Protein AF-F6GXN5-F1 (afdb_monomer_lite)

Secondary structure (DSSP, 8-state):
----EEEES-GGGHHHHTSTTEEEESSHHHHHHHHHHHHHSPPPPPPHHHHHHTSHHHHHHHHHHHTT-GGGGG---------------SSSSHHHHHHHHHHHHHHHT---

InterPro domains:
  IPR044525 Digalactosyldiacylglycerol synthase 1/2 [PTHR46132] (1-111)

Organism: Vitis vinifera (NCBI:txid29760)

Foldseek 3Di:
DWAAAEEEPDPVCPLVVPDPSYHYDHDPVRSVVVVVVRVVDTGDDDDPVRVVCVDPVVVVVVVCVVVVNNPVVPPDPDPDPDDDDDPDDDDPPVVPVVVVVVVCVVVVPDDD

Radius of gyration: 25.54 Å; chains: 1; bounding box: 56×39×61 Å

Sequence (112 aa):
MGKIVVCANHPSNDFFKQFTNCRTYQDNNGFVKETLKTLSEEPAQLTYAQMHELSWDAATERFLQAAGLDQAVESKPTKTPLKKFMSMRMNLRKNMDDASAYVHYVASGIEA

pLDDT: mean 80.6, std 17.94, range [44.09, 98.12]

Structure (mmCIF, N/CA/C/O backbone):
data_AF-F6GXN5-F1
#
_entry.id   AF-F6GXN5-F1
#
loop_
_atom_site.group_PDB
_atom_site.id
_atom_site.type_symbol
_atom_site.label_atom_id
_atom_site.label_alt_id
_atom_site.label_comp_id
_atom_site.label_asym_id
_atom_site.label_entity_id
_atom_site.label_seq_id
_atom_site.pdbx_PDB_ins_code
_atom_site.Cartn_x
_atom_site.Cartn_y
_atom_site.Cartn_z
_atom_site.occupancy
_atom_site.B_iso_or_equiv
_atom_site.auth_seq_id
_atom_site.auth_comp_id
_atom_site.auth_asym_id
_atom_site.auth_atom_id
_atom_site.pdbx_PDB_model_num
ATOM 1 N N . MET A 1 1 ? 8.337 4.947 5.165 1.00 63.44 1 MET A N 1
ATOM 2 C CA . MET A 1 1 ? 7.572 4.632 3.941 1.00 63.44 1 MET A CA 1
ATOM 3 C C . MET A 1 1 ? 8.153 5.426 2.782 1.00 63.44 1 MET A C 1
ATOM 5 O O . MET A 1 1 ? 7.981 6.629 2.756 1.00 63.44 1 MET A O 1
ATOM 9 N N . GLY A 1 2 ? 8.899 4.774 1.892 1.00 82.62 2 GLY A N 1
ATOM 10 C CA . GLY A 1 2 ? 9.652 5.419 0.805 1.00 82.62 2 GLY A CA 1
ATOM 11 C C . GLY A 1 2 ? 9.956 4.400 -0.285 1.00 82.62 2 GLY A C 1
ATOM 12 O O . GLY A 1 2 ? 11.098 4.199 -0.669 1.00 82.62 2 GLY A O 1
ATOM 13 N N . LYS A 1 3 ? 8.927 3.641 -0.660 1.00 89.62 3 LYS A N 1
ATOM 14 C CA . LYS A 1 3 ? 8.966 2.617 -1.700 1.00 89.62 3 LYS A CA 1
ATOM 15 C C . LYS A 1 3 ? 7.713 2.780 -2.544 1.00 89.62 3 LYS A C 1
ATOM 17 O O . LYS A 1 3 ? 6.663 3.167 -2.020 1.00 89.62 3 LYS A O 1
ATOM 22 N N . ILE A 1 4 ? 7.841 2.459 -3.820 1.00 94.88 4 ILE A N 1
ATOM 23 C CA . ILE A 1 4 ? 6.716 2.348 -4.737 1.00 94.88 4 ILE A CA 1
ATOM 24 C C . ILE A 1 4 ? 6.236 0.894 -4.698 1.00 94.88 4 ILE A C 1
ATOM 26 O O . ILE A 1 4 ? 7.042 -0.039 -4.723 1.00 94.88 4 ILE A O 1
ATOM 30 N N . VAL A 1 5 ? 4.927 0.703 -4.591 1.00 94.69 5 VAL A N 1
ATOM 31 C CA . VAL A 1 5 ? 4.284 -0.613 -4.598 1.00 94.69 5 VAL A CA 1
ATOM 32 C C . VAL A 1 5 ? 3.721 -0.861 -5.987 1.00 94.69 5 VAL A C 1
ATOM 34 O O . VAL A 1 5 ? 2.978 -0.030 -6.494 1.00 94.69 5 VAL A O 1
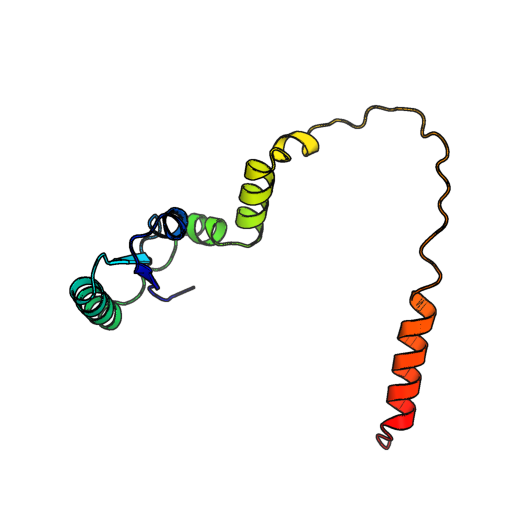ATOM 37 N N . VAL A 1 6 ? 4.030 -2.013 -6.577 1.00 96.75 6 VAL A N 1
ATOM 38 C CA . VAL A 1 6 ? 3.436 -2.466 -7.840 1.00 96.75 6 VAL A CA 1
ATOM 39 C C . VAL A 1 6 ? 2.517 -3.644 -7.531 1.00 96.75 6 VAL A C 1
ATOM 41 O O . VAL A 1 6 ? 2.990 -4.687 -7.082 1.00 96.75 6 VAL A O 1
ATOM 44 N N . CYS A 1 7 ? 1.208 -3.491 -7.732 1.00 96.88 7 CYS A N 1
ATOM 45 C CA . CYS A 1 7 ? 0.220 -4.530 -7.422 1.00 96.88 7 CYS A CA 1
ATOM 46 C C . CYS A 1 7 ? -0.804 -4.729 -8.549 1.00 96.88 7 CYS A C 1
ATOM 48 O O . CYS A 1 7 ? -0.975 -3.887 -9.424 1.00 96.88 7 CYS A O 1
ATOM 50 N N . ALA A 1 8 ? -1.485 -5.873 -8.561 1.00 97.25 8 ALA A N 1
ATOM 51 C CA . ALA A 1 8 ? -2.508 -6.137 -9.568 1.00 97.25 8 ALA A CA 1
ATOM 52 C C . ALA A 1 8 ? -3.715 -5.197 -9.393 1.00 97.25 8 ALA A C 1
ATOM 54 O O . ALA A 1 8 ? -4.095 -4.847 -8.269 1.00 97.25 8 ALA A O 1
ATOM 55 N N . ASN A 1 9 ? -4.362 -4.831 -10.498 1.00 96.62 9 ASN A N 1
ATOM 56 C CA . ASN A 1 9 ? -5.621 -4.097 -10.501 1.00 96.62 9 ASN A CA 1
ATOM 57 C C . ASN A 1 9 ? -6.769 -5.019 -10.047 1.00 96.62 9 ASN A C 1
ATOM 59 O O . ASN A 1 9 ? -7.513 -5.558 -10.858 1.00 96.62 9 ASN A O 1
ATOM 63 N N . HIS A 1 10 ? -6.883 -5.213 -8.734 1.00 96.69 10 HIS A N 1
ATOM 64 C CA . HIS A 1 10 ? -7.853 -6.098 -8.087 1.00 96.69 10 HIS A CA 1
ATOM 65 C C . HIS A 1 10 ? -8.622 -5.336 -6.988 1.00 96.69 10 HIS A C 1
ATOM 67 O O . HIS A 1 10 ? -8.031 -4.422 -6.403 1.00 96.69 10 HIS A O 1
ATOM 73 N N . PRO A 1 11 ? -9.890 -5.679 -6.675 1.00 96.38 11 PRO A N 1
ATOM 74 C CA . PRO A 1 11 ? -10.678 -4.979 -5.652 1.00 96.38 11 PRO A CA 1
ATOM 75 C C . PRO A 1 11 ? -10.038 -4.956 -4.258 1.00 96.38 11 PRO A C 1
ATOM 77 O O . PRO A 1 11 ? -10.112 -3.963 -3.544 1.00 96.38 11 PRO A O 1
ATOM 80 N N . SER A 1 12 ? -9.302 -6.009 -3.882 1.00 93.75 12 SER A N 1
ATOM 81 C CA . SER A 1 12 ? -8.556 -6.037 -2.609 1.00 93.75 12 SER A CA 1
ATOM 82 C C . SER A 1 12 ? -7.493 -4.938 -2.494 1.00 93.75 12 SER A C 1
ATOM 84 O O . SER A 1 12 ? -7.023 -4.654 -1.397 1.00 93.75 12 SER A O 1
ATOM 86 N N . ASN A 1 13 ? -7.093 -4.345 -3.623 1.00 95.56 13 ASN A N 1
ATOM 87 C CA . ASN A 1 13 ? -6.096 -3.286 -3.687 1.00 95.56 13 ASN A CA 1
ATOM 88 C C . ASN A 1 13 ? -6.722 -1.896 -3.861 1.00 95.56 13 ASN A C 1
ATOM 90 O O . ASN A 1 13 ? -5.969 -0.932 -3.961 1.00 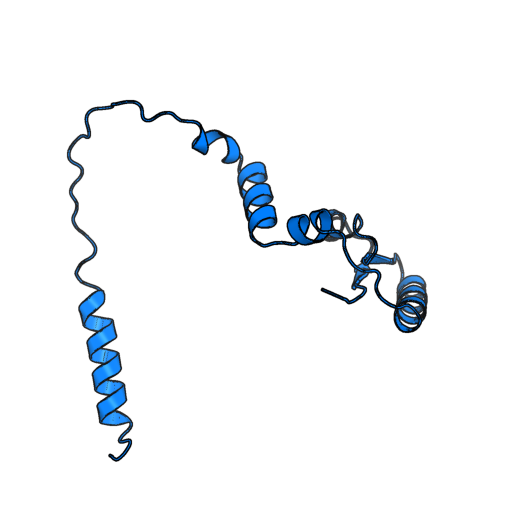95.56 13 ASN A O 1
ATOM 94 N N . ASP A 1 14 ? -8.054 -1.759 -3.887 1.00 94.56 14 ASP A N 1
ATOM 95 C CA . ASP A 1 14 ? -8.727 -0.467 -4.105 1.00 94.56 14 ASP A CA 1
ATOM 96 C C . ASP A 1 14 ? -8.316 0.582 -3.071 1.00 94.56 14 ASP A C 1
ATOM 98 O O . ASP A 1 14 ? -8.052 1.729 -3.426 1.00 94.56 14 ASP A O 1
ATOM 102 N N . PHE A 1 15 ? -8.131 0.161 -1.816 1.00 94.12 15 PHE A N 1
ATOM 103 C CA . PHE A 1 15 ? -7.587 1.027 -0.776 1.00 94.12 15 PHE A CA 1
ATOM 104 C C . PHE A 1 15 ? -6.199 1.574 -1.137 1.00 94.12 15 PHE A C 1
ATOM 106 O O . PHE A 1 15 ? -5.918 2.732 -0.864 1.00 94.12 15 PHE A O 1
ATOM 113 N N . PHE A 1 16 ? -5.324 0.791 -1.769 1.00 93.00 16 PHE A N 1
ATOM 114 C CA . PHE A 1 16 ? -3.967 1.239 -2.087 1.00 93.00 16 PHE A CA 1
ATOM 115 C C . PHE A 1 16 ? -3.895 2.092 -3.362 1.00 93.00 16 PHE A C 1
ATOM 117 O O . PHE A 1 16 ? -3.013 2.941 -3.473 1.00 93.00 16 PHE A O 1
ATOM 124 N N . LYS A 1 17 ? -4.840 1.928 -4.300 1.00 92.94 17 LYS A N 1
ATOM 125 C CA . LYS A 1 17 ? -4.857 2.640 -5.596 1.00 92.94 17 LYS A CA 1
ATOM 126 C C . LYS A 1 17 ? -4.907 4.163 -5.474 1.00 92.94 17 LYS A C 1
ATOM 128 O O . LYS A 1 17 ? -4.503 4.855 -6.402 1.00 92.94 17 LYS A O 1
ATOM 133 N N . GLN A 1 18 ? -5.401 4.681 -4.352 1.00 91.00 18 GLN A N 1
ATOM 134 C CA . GLN A 1 18 ? -5.509 6.120 -4.102 1.00 91.00 18 GLN A CA 1
ATOM 135 C C . GLN A 1 18 ? -4.165 6.797 -3.776 1.00 91.00 18 GLN A C 1
ATOM 137 O O . GLN A 1 18 ? -4.065 8.022 -3.845 1.00 91.00 18 GLN A O 1
ATOM 142 N N . PHE A 1 19 ? -3.130 6.033 -3.409 1.00 92.56 19 PHE A N 1
ATOM 143 C CA . PHE A 1 19 ? -1.838 6.598 -3.024 1.00 92.56 19 PHE A CA 1
ATOM 144 C C . PHE A 1 19 ? -0.916 6.765 -4.234 1.00 92.56 19 PHE A C 1
ATOM 146 O O . PHE A 1 19 ? -0.803 5.888 -5.087 1.00 92.56 19 PHE A O 1
ATOM 153 N N . THR A 1 20 ? -0.190 7.883 -4.281 1.00 90.19 20 THR A N 1
ATOM 154 C CA . THR A 1 20 ? 0.701 8.241 -5.401 1.00 90.19 20 THR A CA 1
ATOM 155 C C . THR A 1 20 ? 1.868 7.272 -5.584 1.00 90.19 20 THR A C 1
ATOM 157 O O . THR A 1 20 ? 2.396 7.139 -6.686 1.00 90.19 20 THR A O 1
ATOM 160 N N . ASN A 1 21 ? 2.259 6.575 -4.517 1.00 92.06 21 ASN A N 1
ATOM 161 C CA . ASN A 1 21 ? 3.300 5.553 -4.518 1.00 92.06 21 ASN A CA 1
ATOM 162 C C . ASN A 1 21 ? 2.763 4.140 -4.815 1.00 92.06 21 ASN A C 1
ATOM 164 O O . ASN A 1 21 ? 3.514 3.174 -4.686 1.00 92.06 21 ASN A O 1
ATOM 168 N N . CYS A 1 22 ? 1.491 3.995 -5.192 1.00 94.75 22 CYS A N 1
ATOM 169 C CA . CYS A 1 22 ? 0.923 2.734 -5.648 1.00 94.75 22 CYS A CA 1
ATOM 170 C C . CYS A 1 22 ? 0.761 2.746 -7.169 1.00 94.75 22 CYS A C 1
ATOM 172 O O . CYS A 1 22 ? 0.175 3.656 -7.757 1.00 94.75 22 CYS A O 1
ATOM 174 N N . ARG A 1 23 ? 1.282 1.710 -7.817 1.00 95.69 23 ARG A N 1
ATOM 175 C CA . ARG A 1 23 ? 1.125 1.462 -9.240 1.00 95.69 23 ARG A CA 1
ATOM 176 C C . ARG A 1 23 ? 0.355 0.172 -9.447 1.00 95.69 23 ARG A C 1
ATOM 178 O O . ARG A 1 23 ? 0.605 -0.818 -8.757 1.00 95.69 23 ARG A O 1
ATOM 185 N N . THR A 1 24 ? -0.558 0.176 -10.414 1.00 97.12 24 THR A N 1
ATOM 186 C CA . THR A 1 24 ? -1.356 -1.008 -10.735 1.00 97.12 24 THR A CA 1
ATOM 187 C C . THR A 1 24 ? -1.171 -1.488 -12.161 1.00 97.12 24 THR A C 1
ATOM 189 O O . THR A 1 24 ? -0.957 -0.695 -13.073 1.00 97.12 24 THR A O 1
ATOM 192 N N . TYR A 1 25 ? -1.269 -2.803 -12.349 1.00 97.56 25 TYR A N 1
ATOM 193 C CA . TYR A 1 25 ? -1.210 -3.456 -13.656 1.00 97.56 25 TYR A CA 1
ATOM 194 C C . TYR A 1 25 ? -2.385 -4.421 -13.844 1.00 97.56 25 TYR A C 1
ATOM 196 O O . TYR A 1 25 ? -2.949 -4.912 -12.868 1.00 97.56 25 TYR A O 1
ATOM 204 N N . GLN A 1 26 ? -2.762 -4.701 -15.094 1.00 97.00 26 GLN A N 1
ATOM 205 C CA . GLN A 1 26 ? -3.854 -5.635 -15.413 1.00 97.00 26 GLN A CA 1
ATOM 206 C C . GLN A 1 26 ? -3.365 -6.981 -15.956 1.00 97.00 26 GLN A C 1
ATOM 208 O O . GLN A 1 26 ? -4.014 -7.998 -15.743 1.00 97.00 26 GLN A O 1
ATOM 213 N N . ASP A 1 27 ? -2.223 -6.992 -16.639 1.00 97.38 27 ASP A N 1
ATOM 214 C CA . ASP A 1 27 ? -1.669 -8.162 -17.311 1.00 97.38 27 ASP A CA 1
ATOM 215 C C . ASP A 1 27 ? -0.148 -8.267 -17.100 1.00 97.38 27 ASP A C 1
ATOM 217 O O . ASP A 1 27 ? 0.491 -7.397 -16.498 1.00 97.38 27 ASP A O 1
ATOM 221 N N . ASN A 1 28 ? 0.443 -9.351 -17.605 1.00 97.56 28 ASN A N 1
ATOM 222 C CA . ASN A 1 28 ? 1.873 -9.630 -17.449 1.00 97.56 28 ASN A CA 1
ATOM 223 C C . ASN A 1 28 ? 2.752 -8.534 -18.069 1.00 97.56 28 ASN A C 1
ATOM 225 O O . ASN A 1 28 ? 3.785 -8.177 -17.507 1.00 97.56 28 ASN A O 1
ATOM 229 N N . ASN A 1 29 ? 2.348 -7.983 -19.215 1.00 97.94 29 ASN A N 1
ATOM 230 C CA . ASN A 1 29 ? 3.106 -6.921 -19.872 1.00 97.94 29 ASN A CA 1
ATOM 231 C C . ASN A 1 29 ? 3.044 -5.612 -19.069 1.00 97.94 29 ASN A C 1
ATOM 233 O O . ASN A 1 29 ? 4.056 -4.933 -18.890 1.00 97.94 29 ASN A O 1
ATOM 237 N N . GLY A 1 30 ? 1.871 -5.285 -18.528 1.00 97.81 30 GLY A N 1
ATOM 238 C CA . GLY A 1 30 ? 1.662 -4.162 -17.627 1.00 97.81 30 GLY A CA 1
ATOM 239 C C . GLY A 1 30 ? 2.496 -4.283 -16.357 1.00 97.81 30 GLY A C 1
ATOM 240 O O . GLY A 1 30 ? 3.079 -3.287 -15.938 1.00 97.81 30 GLY A O 1
ATOM 241 N N . PHE A 1 31 ? 2.622 -5.489 -15.791 1.00 97.88 31 PHE A N 1
ATOM 242 C CA . PHE A 1 31 ? 3.500 -5.724 -14.645 1.00 97.88 31 PHE A CA 1
ATOM 243 C C . PHE A 1 31 ? 4.947 -5.349 -14.972 1.00 97.88 31 PHE A C 1
ATOM 245 O O . PHE A 1 31 ? 5.518 -4.493 -14.301 1.00 97.88 31 PHE A O 1
ATOM 252 N N . VAL A 1 32 ? 5.513 -5.916 -16.045 1.00 98.12 32 VAL A N 1
ATOM 253 C CA . VAL A 1 32 ? 6.902 -5.642 -16.455 1.00 98.12 32 VAL A CA 1
ATOM 254 C C . VAL A 1 32 ? 7.116 -4.150 -16.703 1.00 98.12 32 VAL A C 1
ATOM 256 O O . VAL A 1 32 ? 8.071 -3.568 -16.187 1.00 98.12 32 VAL A O 1
ATOM 259 N N . LYS A 1 33 ? 6.208 -3.514 -17.452 1.00 97.94 33 LYS A N 1
ATOM 260 C CA . LYS A 1 33 ? 6.275 -2.081 -17.759 1.00 97.94 33 LYS A CA 1
ATOM 261 C C . LYS A 1 33 ? 6.300 -1.233 -16.490 1.00 97.94 33 LYS A C 1
ATOM 263 O O . LYS A 1 33 ? 7.138 -0.340 -16.362 1.00 97.94 33 LYS A O 1
ATOM 268 N N . GLU A 1 34 ? 5.391 -1.508 -15.564 1.00 97.56 34 GLU A N 1
ATOM 269 C CA . GLU A 1 34 ? 5.234 -0.694 -14.368 1.00 97.56 34 GLU A CA 1
ATOM 270 C C . GLU A 1 34 ? 6.363 -0.929 -13.362 1.00 97.56 34 GLU A C 1
ATOM 272 O O . GLU A 1 34 ? 6.831 0.019 -12.732 1.00 97.56 34 GLU A O 1
ATOM 277 N N . THR A 1 35 ? 6.875 -2.159 -13.268 1.00 97.00 35 THR A N 1
ATOM 278 C CA . THR A 1 35 ? 8.074 -2.474 -12.484 1.00 97.00 35 THR A CA 1
ATOM 279 C C . THR A 1 35 ? 9.306 -1.756 -13.028 1.00 97.00 35 THR A C 1
ATOM 281 O O . THR A 1 35 ? 10.011 -1.117 -12.251 1.00 97.00 35 THR A O 1
ATOM 284 N N . LEU A 1 36 ? 9.558 -1.801 -14.341 1.00 97.62 36 LEU A N 1
ATOM 285 C CA . LEU A 1 36 ? 10.708 -1.110 -14.941 1.00 97.62 36 LEU A CA 1
ATOM 286 C C . LEU A 1 36 ? 10.639 0.403 -14.726 1.00 97.62 36 LEU A C 1
ATOM 288 O O . LEU A 1 36 ? 11.630 1.014 -14.332 1.00 97.62 36 LEU A O 1
ATOM 292 N N . LYS A 1 37 ? 9.456 0.994 -14.922 1.00 96.00 37 LYS A N 1
ATOM 293 C CA . LYS A 1 37 ? 9.215 2.412 -14.644 1.00 96.00 37 LYS A CA 1
ATOM 294 C C . LYS A 1 37 ? 9.501 2.743 -13.179 1.00 96.00 37 LYS A C 1
ATOM 296 O O . LYS A 1 37 ? 10.265 3.656 -12.887 1.00 96.00 37 LYS A O 1
ATOM 301 N N . THR A 1 38 ? 8.959 1.940 -12.271 1.00 95.62 38 THR A N 1
ATOM 302 C CA . THR A 1 38 ? 9.131 2.099 -10.825 1.00 95.62 38 THR A CA 1
ATOM 303 C C . THR A 1 38 ? 10.597 2.031 -10.386 1.00 95.62 38 THR A C 1
ATOM 305 O O . THR A 1 38 ? 10.999 2.782 -9.506 1.00 95.62 38 THR A O 1
ATOM 308 N N . LEU A 1 39 ? 11.414 1.168 -10.998 1.00 95.06 39 LEU A N 1
ATOM 309 C CA . LEU A 1 39 ? 12.845 1.059 -10.680 1.00 95.06 39 LEU A CA 1
ATOM 310 C C . LEU A 1 39 ? 13.653 2.303 -11.076 1.00 95.06 39 LEU A C 1
ATOM 312 O O . LEU A 1 39 ? 14.727 2.525 -10.525 1.00 95.06 39 LEU A O 1
ATOM 316 N N . SER A 1 40 ? 13.151 3.093 -12.027 1.00 95.00 40 SER A N 1
ATOM 317 C CA . SER A 1 40 ? 13.778 4.343 -12.473 1.00 95.00 40 SER A CA 1
ATOM 318 C C . SER A 1 40 ? 13.267 5.592 -11.749 1.00 95.00 40 SER A C 1
ATOM 320 O O . SER A 1 40 ? 13.815 6.674 -11.944 1.00 95.00 40 SER A O 1
ATOM 322 N N . GLU A 1 41 ? 12.218 5.462 -10.935 1.00 92.94 41 GLU A N 1
ATOM 323 C CA . GLU A 1 41 ? 11.559 6.576 -10.256 1.00 92.94 41 GLU A CA 1
ATOM 324 C C . GLU A 1 41 ? 11.927 6.613 -8.771 1.00 92.94 41 GLU A C 1
ATOM 326 O O . GLU A 1 41 ? 11.932 5.589 -8.085 1.00 92.94 41 GLU A O 1
ATOM 331 N N . GLU A 1 42 ? 12.160 7.812 -8.239 1.00 91.44 42 GLU A N 1
ATOM 332 C CA . GLU A 1 42 ? 12.221 7.987 -6.793 1.00 91.44 42 GLU A CA 1
ATOM 333 C C . GLU A 1 42 ? 10.804 8.088 -6.203 1.00 91.44 42 GLU A C 1
ATOM 335 O O . GLU A 1 42 ? 9.958 8.826 -6.721 1.00 91.44 42 GLU A O 1
ATOM 340 N N . PRO A 1 43 ? 10.512 7.367 -5.106 1.00 90.56 43 PRO A N 1
ATOM 341 C CA . PRO A 1 43 ? 9.225 7.459 -4.439 1.00 90.56 43 PRO A CA 1
ATOM 342 C C . PRO A 1 43 ? 9.012 8.868 -3.891 1.00 90.56 43 PRO A C 1
ATOM 344 O O . PRO A 1 43 ? 9.762 9.332 -3.032 1.00 90.56 43 PRO A O 1
ATOM 347 N N . ALA A 1 44 ? 7.937 9.517 -4.339 1.00 87.31 44 ALA A N 1
ATOM 348 C CA . ALA A 1 44 ? 7.501 10.783 -3.771 1.00 87.31 44 ALA A CA 1
ATOM 349 C C . ALA A 1 44 ? 7.258 10.645 -2.260 1.00 87.31 44 ALA A C 1
ATOM 351 O O . ALA A 1 44 ? 6.744 9.627 -1.782 1.00 87.31 44 ALA A O 1
ATOM 352 N N . GLN A 1 45 ? 7.608 11.689 -1.509 1.00 88.62 45 GLN A N 1
ATOM 353 C CA . GLN A 1 45 ? 7.301 11.737 -0.086 1.00 88.62 45 GLN A CA 1
ATOM 354 C C . GLN A 1 45 ? 5.787 11.800 0.109 1.00 88.62 45 GLN A C 1
ATOM 356 O O . GLN A 1 45 ? 5.090 12.576 -0.545 1.00 88.62 45 GLN A O 1
ATOM 361 N N . LEU A 1 46 ? 5.283 10.963 1.011 1.00 88.94 46 LEU A N 1
ATOM 362 C CA . LEU A 1 46 ? 3.875 10.975 1.380 1.00 88.94 46 LEU A CA 1
ATOM 363 C C . LEU A 1 46 ? 3.570 12.211 2.218 1.00 88.94 46 LEU A C 1
ATOM 365 O O . LEU A 1 46 ? 4.376 12.625 3.054 1.00 88.94 46 LEU A O 1
ATOM 369 N N . THR A 1 47 ? 2.382 12.776 2.021 1.00 91.44 47 THR A N 1
ATOM 370 C CA . THR A 1 47 ? 1.895 13.833 2.908 1.00 91.44 47 THR A CA 1
ATOM 371 C C . THR A 1 47 ? 1.599 13.257 4.291 1.00 91.44 47 THR A C 1
ATOM 373 O O . THR A 1 47 ? 1.337 12.061 4.439 1.00 91.44 47 THR A O 1
ATOM 376 N N . TYR A 1 48 ? 1.580 14.109 5.318 1.00 91.81 48 TYR A N 1
ATOM 377 C CA . TYR A 1 48 ? 1.241 13.678 6.677 1.00 91.81 48 TYR A CA 1
ATOM 378 C C . TYR A 1 48 ? -0.131 12.982 6.743 1.00 91.81 48 TYR A C 1
ATOM 380 O O . TYR A 1 48 ? -0.273 11.955 7.399 1.00 91.81 48 TYR A O 1
ATOM 388 N N . ALA A 1 49 ? -1.116 13.485 5.991 1.00 92.12 49 ALA A N 1
ATOM 389 C CA . ALA A 1 49 ? -2.439 12.872 5.891 1.00 92.12 49 ALA A CA 1
ATOM 390 C C . ALA A 1 49 ? -2.380 11.461 5.279 1.00 92.12 49 ALA A C 1
ATOM 392 O O . ALA A 1 49 ? -2.949 10.527 5.831 1.00 92.12 49 ALA A O 1
ATOM 393 N N . GLN A 1 50 ? -1.633 11.269 4.186 1.00 91.81 50 GLN A N 1
ATOM 394 C CA . GLN A 1 50 ? -1.470 9.946 3.571 1.00 91.81 50 GLN A CA 1
ATOM 395 C C . GLN A 1 50 ? -0.714 8.967 4.477 1.00 91.81 50 GLN A C 1
ATOM 397 O O . GLN A 1 50 ? -1.033 7.781 4.509 1.00 91.81 50 GLN A O 1
ATOM 402 N N . MET A 1 51 ? 0.284 9.451 5.223 1.00 92.00 51 MET A N 1
ATOM 403 C CA . MET A 1 51 ? 0.981 8.637 6.221 1.00 92.00 51 MET A CA 1
ATOM 404 C C . MET A 1 51 ? 0.043 8.202 7.346 1.00 92.00 51 MET A C 1
ATOM 406 O O . MET A 1 51 ? 0.115 7.053 7.779 1.00 92.00 51 MET A O 1
ATOM 410 N N . HIS A 1 52 ? -0.835 9.099 7.796 1.00 94.12 52 HIS A N 1
ATOM 411 C CA . HIS A 1 52 ? -1.846 8.774 8.792 1.00 94.12 52 HIS A CA 1
ATOM 412 C C . HIS A 1 52 ? -2.847 7.740 8.265 1.00 94.12 52 HIS A C 1
ATOM 414 O O . HIS A 1 52 ? -3.082 6.750 8.946 1.00 94.12 52 HIS A O 1
ATOM 420 N N . GLU A 1 53 ? -3.346 7.870 7.033 1.00 94.06 53 GLU A N 1
ATOM 421 C CA . GLU A 1 53 ? -4.244 6.870 6.428 1.00 94.06 53 GLU A CA 1
ATOM 422 C C . GLU A 1 53 ? -3.642 5.454 6.386 1.00 94.06 53 GLU A C 1
ATOM 424 O O . GLU A 1 53 ? -4.352 4.450 6.506 1.00 94.06 53 GLU A O 1
ATOM 429 N N . LEU A 1 54 ? -2.318 5.364 6.246 1.00 92.31 54 LEU A N 1
ATOM 430 C CA . LEU A 1 54 ? -1.561 4.109 6.231 1.00 92.31 54 LEU A CA 1
ATOM 431 C C . LEU A 1 54 ? -1.102 3.652 7.626 1.00 92.31 54 LEU A C 1
ATOM 433 O O . LEU A 1 54 ? -0.410 2.639 7.742 1.00 92.31 54 LEU A O 1
ATOM 437 N N . SER A 1 55 ? -1.475 4.379 8.678 1.00 94.31 55 SER A N 1
ATOM 438 C CA . SER A 1 55 ? -1.152 4.041 10.063 1.00 94.31 55 SER A CA 1
ATOM 439 C C . SER A 1 55 ? -2.061 2.943 10.627 1.00 94.31 55 SER A C 1
ATOM 441 O O . SER A 1 55 ? -3.149 2.665 10.116 1.00 94.31 55 SER A O 1
ATOM 443 N N . TRP A 1 56 ? -1.609 2.333 11.725 1.00 96.44 56 TRP A N 1
ATOM 444 C CA . TRP A 1 56 ? -2.407 1.387 12.509 1.00 96.44 56 TRP A CA 1
ATOM 445 C C . TRP A 1 56 ? -3.662 2.027 13.107 1.00 96.44 56 TRP A C 1
ATOM 447 O O . TRP A 1 56 ? -4.701 1.369 13.180 1.00 96.44 56 TRP A O 1
ATOM 457 N N . ASP A 1 57 ? -3.579 3.300 13.488 1.00 95.94 57 ASP A N 1
ATOM 458 C CA . ASP A 1 57 ? -4.692 4.032 14.089 1.00 95.94 57 ASP A CA 1
ATOM 459 C C . ASP A 1 57 ? -5.829 4.186 13.072 1.00 95.94 57 ASP A C 1
ATOM 461 O O . ASP A 1 57 ? -6.930 3.685 13.298 1.00 95.94 57 ASP A O 1
ATOM 465 N N . ALA A 1 58 ? -5.534 4.724 11.883 1.00 96.06 58 ALA A N 1
ATOM 466 C CA . ALA A 1 58 ? -6.525 4.863 10.812 1.00 96.06 58 ALA A CA 1
ATOM 467 C C . ALA A 1 58 ? -7.062 3.503 10.326 1.00 96.06 58 ALA A C 1
ATOM 469 O O . ALA A 1 58 ? -8.237 3.363 9.982 1.00 96.06 58 ALA A O 1
ATOM 470 N N . ALA A 1 59 ? -6.226 2.457 10.318 1.00 95.88 59 ALA A N 1
ATOM 471 C CA . ALA A 1 59 ? -6.691 1.105 10.014 1.00 95.88 59 ALA A CA 1
ATOM 472 C C . ALA A 1 59 ? -7.703 0.589 11.052 1.00 95.88 59 ALA A C 1
ATOM 474 O O . ALA A 1 59 ? -8.680 -0.064 10.681 1.00 95.88 59 ALA A O 1
ATOM 475 N N . THR A 1 60 ? -7.494 0.909 12.330 1.00 96.00 60 THR A N 1
ATOM 476 C CA . THR A 1 60 ? -8.418 0.564 13.417 1.00 96.00 60 THR A CA 1
ATOM 477 C C . THR A 1 60 ? -9.730 1.330 13.283 1.00 96.00 60 THR A C 1
ATOM 479 O O . THR A 1 60 ? -10.795 0.729 13.410 1.00 96.00 60 THR A O 1
ATOM 482 N N . GLU A 1 61 ? -9.680 2.619 12.949 1.00 95.50 61 GLU A N 1
ATOM 483 C CA . GLU A 1 61 ? -10.877 3.430 12.695 1.00 95.50 61 GLU A CA 1
ATOM 484 C C . GLU A 1 61 ? -11.719 2.854 11.550 1.00 95.50 61 GLU A C 1
ATOM 486 O O . GLU A 1 61 ? -12.914 2.608 11.730 1.00 95.50 61 GLU A O 1
ATOM 491 N N . ARG A 1 62 ? -11.095 2.525 10.409 1.00 95.00 62 ARG A N 1
ATOM 492 C CA . ARG A 1 62 ? -11.787 1.863 9.286 1.00 95.00 62 ARG A CA 1
ATOM 493 C C . ARG A 1 62 ? -12.384 0.516 9.685 1.00 95.00 62 ARG A C 1
ATOM 495 O O . ARG A 1 62 ? -13.476 0.171 9.237 1.00 95.00 62 ARG A O 1
ATOM 502 N N . PHE A 1 63 ? -11.687 -0.252 10.522 1.00 95.25 63 PHE A N 1
ATOM 503 C CA . PHE A 1 63 ? -12.196 -1.528 11.021 1.00 95.25 63 PHE A CA 1
ATOM 504 C C . PHE A 1 63 ? -13.429 -1.342 11.916 1.00 95.25 63 PHE A C 1
ATOM 506 O O . PHE A 1 63 ? -14.425 -2.040 11.728 1.00 95.25 63 PHE A O 1
ATOM 513 N N . LEU A 1 64 ? -13.399 -0.380 12.842 1.00 95.88 64 LEU A N 1
ATOM 514 C CA . LEU A 1 64 ? -14.538 -0.062 13.707 1.00 95.88 64 LEU A CA 1
ATOM 515 C C . LEU A 1 64 ? -15.741 0.445 12.904 1.00 95.88 64 LEU A C 1
ATOM 517 O O . LEU A 1 64 ? -16.860 0.006 13.166 1.00 95.88 64 LEU A O 1
ATOM 521 N N . GLN A 1 65 ? -15.515 1.294 11.898 1.00 94.88 65 GLN A N 1
ATOM 522 C CA . GLN A 1 65 ? -16.558 1.753 10.973 1.00 94.88 65 GLN A CA 1
ATOM 523 C C . GLN A 1 65 ? -17.189 0.584 10.208 1.00 94.88 65 GLN A C 1
ATOM 525 O O . GLN A 1 65 ? -18.409 0.441 10.188 1.00 94.88 65 GLN A O 1
ATOM 530 N N . ALA A 1 66 ? -16.373 -0.301 9.626 1.00 93.69 66 ALA A N 1
ATOM 531 C CA . ALA A 1 66 ? -16.870 -1.478 8.910 1.00 93.69 66 ALA A CA 1
ATOM 532 C C . ALA A 1 66 ? -17.630 -2.455 9.827 1.00 93.69 66 ALA A C 1
ATOM 534 O O . ALA A 1 66 ? -18.556 -3.131 9.380 1.00 93.69 66 ALA A O 1
ATOM 535 N N . ALA A 1 67 ? -17.259 -2.516 11.109 1.00 95.06 67 ALA A N 1
ATOM 536 C CA . ALA A 1 67 ? -17.951 -3.303 12.125 1.00 95.06 67 ALA A CA 1
ATOM 537 C C . ALA A 1 67 ? -19.216 -2.618 12.686 1.00 95.06 67 ALA A C 1
ATOM 539 O O . ALA A 1 67 ? -19.933 -3.239 13.472 1.00 95.06 67 ALA A O 1
ATOM 540 N N . GLY A 1 68 ? -19.491 -1.359 12.320 1.00 92.75 68 GLY A N 1
ATOM 541 C CA . GLY A 1 68 ? -20.588 -0.561 12.881 1.00 92.75 68 GLY A CA 1
ATOM 542 C C . GLY A 1 68 ? -20.416 -0.241 14.372 1.00 92.75 68 GLY A C 1
ATOM 543 O O . GLY A 1 68 ? -21.402 -0.085 15.091 1.00 92.75 68 GLY A O 1
ATOM 544 N N . LEU A 1 69 ? -19.172 -0.211 14.859 1.00 91.25 69 LEU A N 1
ATOM 545 C CA . LEU A 1 69 ? -18.813 0.025 16.265 1.00 91.25 69 LEU A CA 1
ATOM 546 C C . LEU A 1 69 ? -18.306 1.451 16.528 1.00 91.25 69 LEU A C 1
ATOM 548 O O . LEU A 1 69 ? -18.005 1.795 17.670 1.00 91.25 69 LEU A O 1
ATOM 552 N N . ASP A 1 70 ? -18.232 2.282 15.495 1.00 84.12 70 ASP A N 1
ATOM 553 C CA . ASP A 1 70 ? -17.845 3.693 15.561 1.00 84.12 70 ASP A CA 1
ATOM 554 C C . ASP A 1 70 ? -18.795 4.536 16.437 1.00 84.12 70 ASP A C 1
ATOM 556 O O . ASP A 1 70 ? -18.361 5.473 17.102 1.00 84.12 70 ASP A O 1
ATOM 560 N N . GLN A 1 71 ? -20.071 4.150 16.529 1.00 77.00 71 GLN A N 1
ATOM 561 C CA . GLN A 1 71 ? -21.089 4.852 17.326 1.00 77.00 71 GLN A CA 1
ATOM 562 C C . 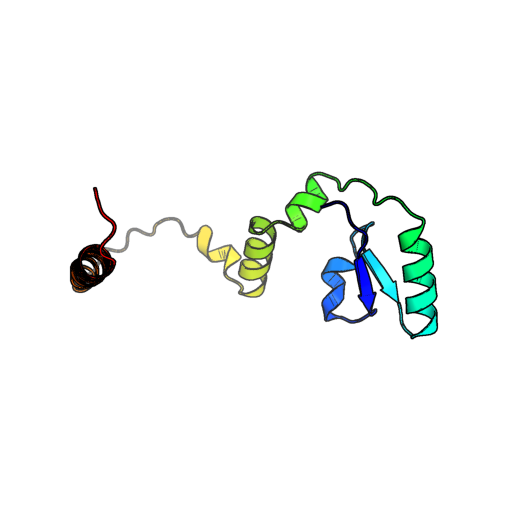GLN A 1 71 ? -21.066 4.514 18.830 1.00 77.00 71 GLN A C 1
ATOM 564 O O . GLN A 1 71 ? -21.593 5.272 19.646 1.00 77.00 71 GLN A O 1
ATOM 569 N N . ALA A 1 72 ? -20.463 3.390 19.236 1.00 61.25 72 ALA A N 1
ATOM 570 C CA . ALA A 1 72 ? -20.510 2.924 20.630 1.00 61.25 72 ALA A CA 1
ATOM 571 C C . ALA A 1 72 ? -19.671 3.785 21.595 1.00 61.25 72 ALA A C 1
ATOM 573 O O . ALA A 1 72 ? -19.839 3.698 22.812 1.00 61.25 72 ALA A O 1
ATOM 574 N N . VAL A 1 73 ? -18.787 4.637 21.070 1.00 57.56 73 VAL A N 1
ATOM 575 C CA . VAL A 1 73 ? -17.906 5.499 21.872 1.00 57.56 73 VAL 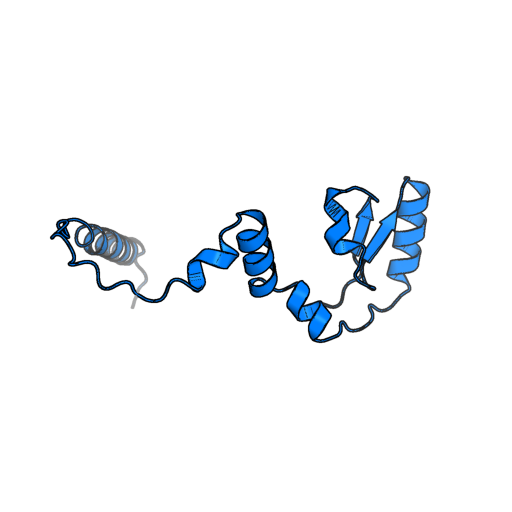A CA 1
ATOM 576 C C . VAL A 1 73 ? -18.641 6.748 22.394 1.00 57.56 73 VAL A C 1
ATOM 578 O O . VAL A 1 73 ? -18.207 7.350 23.375 1.00 57.56 73 VAL A O 1
ATOM 581 N N . GLU A 1 74 ? -19.803 7.104 21.832 1.00 56.16 74 GLU A N 1
ATOM 582 C CA . GLU A 1 74 ? -20.584 8.276 22.263 1.00 56.16 74 GLU A CA 1
ATOM 583 C C . GLU A 1 74 ? -21.631 7.985 23.351 1.00 56.16 74 GLU A C 1
ATOM 585 O O . GLU A 1 74 ? -22.341 8.899 23.795 1.00 56.16 74 GLU A O 1
ATOM 590 N N . SER A 1 75 ? -21.740 6.746 23.849 1.00 55.84 75 SER A N 1
ATOM 591 C CA . SER A 1 75 ? -22.649 6.480 24.964 1.00 55.84 75 SER A CA 1
ATOM 592 C C . SER A 1 75 ? -22.105 7.135 26.237 1.00 55.84 75 SER A C 1
ATOM 594 O O . SER A 1 75 ? -21.250 6.584 26.936 1.00 55.84 75 SER A O 1
ATOM 596 N N . LYS A 1 76 ? -22.623 8.329 26.555 1.00 57.62 76 LYS A N 1
ATOM 597 C CA . LYS A 1 76 ? -22.532 8.939 27.888 1.00 57.62 76 LYS A CA 1
ATOM 598 C C . LYS A 1 76 ? -22.801 7.850 28.932 1.00 57.62 76 LYS A C 1
ATOM 600 O O . LYS A 1 76 ? -23.731 7.070 28.728 1.00 57.62 76 LYS A O 1
ATOM 605 N N . PRO A 1 77 ? -22.059 7.797 30.052 1.00 49.03 77 PRO A N 1
ATOM 606 C CA . PRO A 1 77 ? -22.271 6.774 31.063 1.00 49.03 77 PRO A CA 1
ATOM 607 C C . PRO A 1 77 ? -23.685 6.923 31.632 1.00 49.03 77 PRO A C 1
ATOM 609 O O . PRO A 1 77 ? -23.951 7.760 32.498 1.00 49.03 77 PRO A O 1
ATOM 612 N N . THR A 1 78 ? -24.620 6.116 31.138 1.00 51.47 78 THR A N 1
ATOM 613 C CA . THR A 1 78 ? -25.913 5.926 31.777 1.00 51.47 78 THR A CA 1
ATOM 614 C C . THR A 1 78 ? -25.634 5.287 33.125 1.00 51.47 78 THR A C 1
ATOM 616 O O . THR A 1 78 ? -25.114 4.174 33.211 1.00 51.47 78 THR A O 1
ATOM 619 N N . LYS A 1 79 ? -25.945 6.032 34.189 1.00 51.25 79 LYS A N 1
ATOM 620 C CA . LYS A 1 79 ? -25.911 5.579 35.581 1.00 51.25 79 LYS A CA 1
ATOM 621 C C . LYS A 1 79 ? -26.958 4.480 35.783 1.00 51.25 79 LYS A C 1
ATOM 623 O O . LYS A 1 79 ? -28.009 4.709 36.370 1.00 51.25 79 LYS A O 1
ATOM 628 N N . THR A 1 80 ? -26.692 3.286 35.277 1.00 57.12 80 THR A N 1
ATOM 629 C CA . THR A 1 80 ? -27.427 2.074 35.641 1.00 57.12 80 THR A CA 1
ATOM 630 C C . THR A 1 80 ? -26.781 1.504 36.904 1.00 57.12 80 THR A C 1
ATOM 632 O O . THR A 1 80 ? -25.556 1.371 36.937 1.00 57.12 80 THR A O 1
ATOM 635 N N . PRO A 1 81 ? -27.545 1.181 37.964 1.00 50.81 81 PRO A N 1
ATOM 636 C CA . PRO A 1 81 ? -26.969 0.621 39.178 1.00 50.81 81 PRO A CA 1
ATOM 637 C C . PRO A 1 81 ? -26.362 -0.746 38.852 1.00 50.81 81 PRO A C 1
ATOM 639 O O . PRO A 1 81 ? -27.057 -1.670 38.426 1.00 50.81 81 PRO A O 1
ATOM 642 N N . LEU A 1 82 ? -25.043 -0.844 39.020 1.00 53.94 82 LEU A N 1
ATOM 643 C CA . LEU A 1 82 ? -24.241 -2.030 38.755 1.00 53.94 82 LEU A CA 1
ATOM 644 C C . LEU A 1 82 ? -24.747 -3.192 39.622 1.00 53.94 82 LEU A C 1
ATOM 646 O O . LEU A 1 82 ? -24.436 -3.289 40.810 1.00 53.94 82 LEU A O 1
ATOM 650 N N . LYS A 1 83 ? -25.541 -4.093 39.034 1.00 54.78 83 LYS A N 1
ATOM 651 C CA . LYS A 1 83 ? -25.795 -5.397 39.645 1.00 54.78 83 LYS A CA 1
ATOM 652 C C . LYS A 1 83 ? -24.464 -6.139 39.682 1.00 54.78 83 LYS A C 1
ATOM 654 O O . LYS A 1 83 ? -23.894 -6.464 38.648 1.00 54.78 83 LYS A O 1
ATOM 659 N N . LYS A 1 84 ? -24.003 -6.344 40.913 1.00 52.59 84 LYS A N 1
ATOM 660 C CA . LYS A 1 84 ? -22.902 -7.168 41.420 1.00 52.59 84 LYS A CA 1
ATOM 661 C C . LYS A 1 84 ? -22.704 -8.477 40.633 1.00 52.59 84 LYS A C 1
ATOM 663 O O . LYS A 1 84 ? -23.061 -9.548 41.115 1.00 52.59 84 LYS A O 1
ATOM 668 N N . PHE A 1 85 ? -22.129 -8.405 39.436 1.00 55.59 85 PHE A N 1
ATOM 669 C CA . PHE A 1 85 ? -21.577 -9.568 38.753 1.00 55.59 85 PHE A CA 1
ATOM 670 C C . PHE A 1 85 ? -20.164 -9.792 39.282 1.00 55.59 85 PHE A C 1
ATOM 672 O O . PHE A 1 85 ? -19.303 -8.918 39.230 1.00 55.59 85 PHE A O 1
ATOM 679 N N . MET A 1 86 ? -19.995 -10.957 39.900 1.00 54.34 86 MET A N 1
ATOM 680 C CA . MET A 1 86 ? -18.814 -11.384 40.630 1.00 54.34 86 MET A CA 1
ATOM 681 C C . MET A 1 86 ? -17.531 -11.251 39.805 1.00 54.34 86 MET A C 1
ATOM 683 O O . MET A 1 86 ? -17.344 -11.921 38.792 1.00 54.34 86 MET A O 1
ATOM 687 N N . SER A 1 87 ? -16.595 -10.467 40.330 1.00 57.75 87 SER A N 1
ATOM 688 C CA . SER A 1 87 ? -15.174 -10.557 40.027 1.00 57.75 87 SER A CA 1
ATOM 689 C C . SER A 1 87 ? -14.618 -11.869 40.591 1.00 57.75 87 SER A C 1
ATOM 691 O O . SER A 1 87 ? -14.194 -11.934 41.744 1.00 57.75 87 SER A O 1
ATOM 693 N N . MET A 1 88 ? -14.615 -12.930 39.793 1.00 56.16 88 MET A N 1
ATOM 694 C CA . MET A 1 88 ? -13.801 -14.115 40.066 1.00 56.16 88 MET A CA 1
ATOM 695 C C . MET A 1 88 ? -13.227 -14.637 38.758 1.00 56.16 88 MET A C 1
ATOM 697 O O . MET A 1 88 ? -13.830 -15.495 38.124 1.00 56.16 88 MET A O 1
ATOM 701 N N . ARG A 1 89 ? -12.079 -14.081 38.357 1.00 56.78 89 ARG A N 1
ATOM 702 C CA . ARG A 1 89 ? -11.021 -14.694 37.527 1.00 56.78 89 ARG A CA 1
ATOM 703 C C . ARG A 1 89 ? -10.083 -13.578 37.089 1.00 56.78 89 ARG A C 1
ATOM 705 O O . ARG A 1 89 ? -10.499 -12.774 36.278 1.00 56.78 89 ARG A O 1
ATOM 712 N N . MET A 1 90 ? -8.882 -13.517 37.670 1.00 51.72 90 MET A N 1
ATOM 713 C CA . MET A 1 90 ? -7.617 -13.084 37.032 1.00 51.72 90 MET A CA 1
ATOM 714 C C . MET A 1 90 ? -6.436 -13.054 38.036 1.00 51.72 90 MET A C 1
ATOM 716 O O . MET A 1 90 ? -5.549 -12.224 37.908 1.00 51.72 90 MET A O 1
ATOM 720 N N . ASN A 1 91 ? -6.364 -13.965 39.019 1.00 56.44 91 ASN A N 1
ATOM 721 C CA . ASN A 1 91 ? -5.176 -14.072 39.894 1.00 56.44 91 ASN A CA 1
ATOM 722 C C . ASN A 1 91 ? -4.448 -15.426 39.840 1.00 56.44 91 ASN A C 1
ATOM 724 O O . ASN A 1 91 ? -3.493 -15.617 40.579 1.00 56.44 91 ASN A O 1
ATOM 728 N N . LEU A 1 92 ? -4.833 -16.353 38.952 1.00 53.72 92 LEU A N 1
ATOM 729 C CA . LEU A 1 92 ? -4.174 -17.668 38.872 1.00 53.72 92 LEU A CA 1
ATOM 730 C C . LEU A 1 92 ? -3.045 -17.742 37.826 1.00 53.72 92 LEU A C 1
ATOM 732 O O . LEU A 1 92 ? -2.215 -18.637 37.895 1.00 53.72 92 LEU A O 1
ATOM 736 N N . ARG A 1 93 ? -2.973 -16.802 36.873 1.00 53.84 93 ARG A N 1
ATOM 737 C CA . ARG A 1 93 ? -2.029 -16.892 35.742 1.00 53.84 93 ARG A CA 1
ATOM 738 C C . ARG A 1 93 ? -0.656 -16.260 36.011 1.00 53.84 93 ARG A C 1
ATOM 740 O O . ARG A 1 93 ? 0.328 -16.722 35.459 1.00 53.84 93 ARG A O 1
ATOM 747 N N . LYS A 1 94 ? -0.570 -15.270 36.912 1.00 55.12 94 LYS A N 1
ATOM 748 C CA . LYS A 1 94 ? 0.690 -14.556 37.207 1.00 55.12 94 LYS A CA 1
ATOM 749 C C . LYS A 1 94 ? 1.780 -15.437 37.826 1.00 55.12 94 LYS A C 1
ATOM 751 O O . LYS A 1 94 ? 2.949 -15.193 37.577 1.00 55.12 94 LYS A O 1
ATOM 756 N N . ASN A 1 95 ? 1.410 -16.470 38.582 1.00 56.69 95 ASN A N 1
ATOM 757 C CA . ASN A 1 95 ? 2.391 -17.286 39.306 1.00 56.69 95 ASN A CA 1
ATOM 758 C C . ASN A 1 95 ? 3.003 -18.408 38.449 1.00 56.69 95 ASN A C 1
ATOM 760 O O . ASN A 1 95 ? 4.035 -18.956 38.818 1.00 56.69 95 ASN A O 1
ATOM 764 N N . MET A 1 96 ? 2.370 -18.780 37.330 1.00 58.12 96 MET A N 1
ATOM 765 C CA . MET A 1 96 ? 2.860 -19.862 36.464 1.00 58.12 96 MET A CA 1
ATOM 766 C C . MET A 1 96 ? 3.946 -19.378 35.503 1.00 58.12 96 MET A C 1
ATOM 768 O O . MET A 1 96 ? 4.940 -20.074 35.304 1.00 58.12 96 MET A O 1
ATOM 772 N N . ASP A 1 97 ? 3.773 -18.177 34.948 1.00 58.12 97 ASP A N 1
ATOM 773 C CA . ASP A 1 97 ? 4.740 -17.601 34.013 1.00 58.12 97 ASP A CA 1
ATOM 774 C C . ASP A 1 97 ? 6.068 -17.288 34.734 1.00 58.12 97 ASP A C 1
ATOM 776 O O . ASP A 1 97 ? 7.140 -17.615 34.225 1.00 58.12 97 ASP A O 1
ATOM 780 N N . ASP A 1 98 ? 6.004 -16.779 35.969 1.00 59.09 98 ASP A N 1
ATOM 781 C CA . ASP A 1 98 ? 7.179 -16.424 36.781 1.00 59.09 98 ASP A CA 1
ATOM 782 C C . ASP A 1 98 ? 7.995 -17.658 37.225 1.00 59.09 98 ASP A C 1
ATOM 784 O O . ASP A 1 98 ? 9.224 -17.682 37.140 1.00 59.09 98 ASP A O 1
ATOM 788 N N . ALA A 1 99 ? 7.315 -18.753 37.586 1.00 62.03 99 ALA A N 1
ATOM 789 C CA . ALA A 1 99 ? 7.969 -20.024 37.903 1.00 62.03 99 ALA A CA 1
ATOM 790 C C . ALA A 1 99 ? 8.688 -20.631 36.685 1.00 62.03 99 ALA A C 1
ATOM 792 O O . ALA A 1 99 ? 9.781 -21.183 36.821 1.00 62.03 99 ALA A O 1
ATOM 793 N N . SER A 1 100 ? 8.103 -20.511 35.488 1.00 62.88 100 SER A N 1
ATOM 794 C CA . SER A 1 100 ? 8.741 -20.993 34.258 1.00 62.88 100 SER A 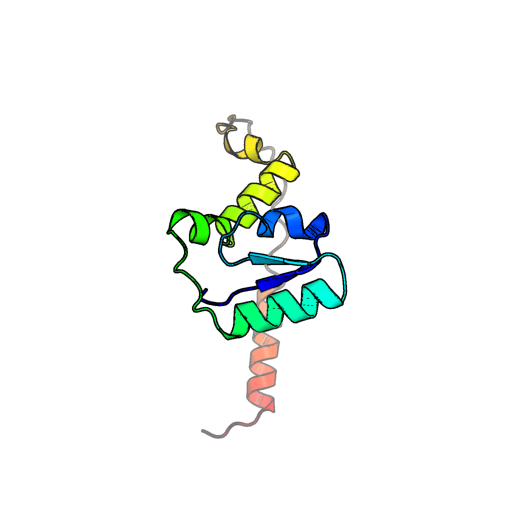CA 1
ATOM 795 C C . SER A 1 100 ? 10.004 -20.198 33.914 1.00 62.88 100 SER A C 1
ATOM 797 O O . SER A 1 100 ? 11.013 -20.793 33.537 1.00 62.88 100 SER A O 1
ATOM 799 N N . ALA A 1 101 ? 9.987 -18.876 34.124 1.00 66.31 101 ALA A N 1
ATOM 800 C CA . ALA A 1 101 ? 11.145 -18.016 33.907 1.00 66.31 101 ALA A CA 1
ATOM 801 C C . ALA A 1 101 ? 12.287 -18.363 34.872 1.00 66.31 101 ALA A C 1
ATOM 803 O O . ALA A 1 101 ? 13.439 -18.475 34.451 1.00 66.31 101 ALA A O 1
ATOM 804 N N . TYR A 1 102 ? 11.966 -18.619 36.142 1.00 68.19 102 TYR A N 1
ATOM 805 C CA . TYR A 1 102 ? 12.952 -19.039 37.136 1.00 68.19 102 TYR A CA 1
ATOM 806 C C . TYR A 1 102 ? 13.561 -20.415 36.820 1.00 68.19 102 TYR A C 1
ATOM 808 O O . TYR A 1 102 ? 14.778 -20.586 36.890 1.00 68.19 102 TYR A O 1
ATOM 816 N N . VAL A 1 103 ? 12.745 -21.392 36.410 1.00 70.44 103 VAL A N 1
ATOM 817 C CA . VAL A 1 103 ? 13.241 -22.720 36.007 1.00 70.44 103 VAL A CA 1
ATOM 818 C C . VAL A 1 103 ? 14.108 -22.632 34.750 1.00 70.44 103 VAL A C 1
ATOM 820 O O . VAL A 1 103 ? 15.162 -23.262 34.709 1.00 70.44 103 VAL A O 1
ATOM 823 N N . HIS A 1 104 ? 13.723 -21.825 33.755 1.00 64.75 104 HIS A N 1
ATOM 824 C CA . HIS A 1 104 ? 14.567 -21.568 32.585 1.00 64.75 104 HIS A CA 1
ATOM 825 C C . HIS A 1 104 ? 15.899 -20.918 32.974 1.00 64.75 104 HIS A C 1
ATOM 827 O O . HIS A 1 104 ? 16.937 -21.347 32.476 1.00 64.75 104 HIS A O 1
ATOM 833 N N . TYR A 1 105 ? 15.892 -19.946 33.890 1.00 66.81 105 TYR A N 1
ATOM 834 C CA . TYR A 1 105 ? 17.108 -19.299 34.383 1.00 66.81 105 TYR A CA 1
ATOM 835 C C . TYR A 1 105 ? 18.061 -20.308 35.047 1.00 66.81 105 TYR A C 1
ATOM 837 O O . TYR A 1 105 ? 19.210 -20.426 34.626 1.00 66.81 105 TYR A O 1
ATOM 845 N N . VAL A 1 106 ? 17.569 -21.115 35.994 1.00 70.75 106 VAL A N 1
ATOM 846 C CA . VAL A 1 106 ? 18.380 -22.122 36.707 1.00 70.75 106 VAL A CA 1
ATOM 847 C C . VAL A 1 106 ? 18.857 -23.246 35.780 1.00 70.75 106 VAL A C 1
ATOM 849 O O . VAL A 1 106 ? 20.002 -23.677 35.879 1.00 70.75 106 VAL A O 1
ATOM 852 N N . ALA A 1 107 ? 18.011 -23.714 34.859 1.00 70.00 107 ALA A N 1
ATOM 853 C CA . ALA A 1 107 ? 18.371 -24.778 33.922 1.00 70.00 107 ALA A CA 1
ATOM 854 C C . ALA A 1 107 ? 19.349 -24.312 32.831 1.00 70.00 107 ALA A C 1
ATOM 856 O O . ALA A 1 107 ? 20.128 -25.120 32.331 1.00 70.00 107 ALA A O 1
ATOM 857 N N . SER A 1 108 ? 19.307 -23.029 32.452 1.0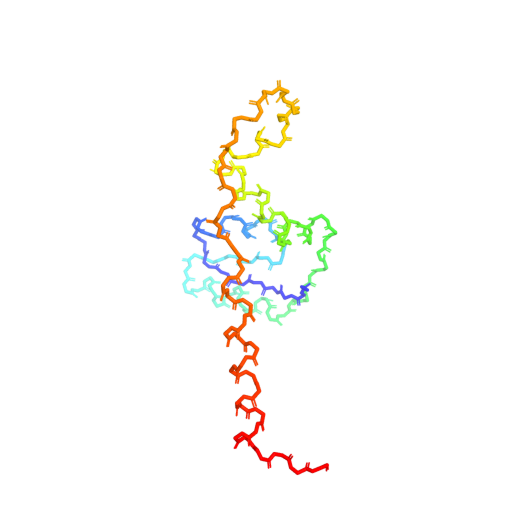0 74.00 108 SER A N 1
ATOM 858 C CA . SER A 1 108 ? 20.181 -22.476 31.409 1.00 74.00 108 SER A CA 1
ATOM 859 C C . SER A 1 108 ? 21.623 -22.248 31.865 1.00 74.00 108 SER A C 1
ATOM 861 O O . SER A 1 108 ? 22.481 -22.062 31.008 1.00 74.00 108 SER A O 1
ATOM 863 N N . GLY A 1 109 ? 21.897 -22.309 33.177 1.00 63.81 109 GLY A N 1
ATOM 864 C CA . GLY A 1 109 ? 23.256 -22.404 33.714 1.00 63.81 109 GLY A CA 1
ATOM 865 C C . GLY A 1 109 ? 24.212 -21.329 33.198 1.00 63.81 109 GLY A C 1
ATOM 866 O O . GLY A 1 109 ? 25.350 -21.644 32.865 1.00 63.81 109 GLY A O 1
ATOM 867 N N . ILE A 1 110 ? 23.756 -20.078 33.090 1.00 55.72 110 ILE A N 1
ATOM 868 C CA . ILE A 1 110 ? 24.647 -18.966 32.754 1.00 55.72 110 ILE A CA 1
ATOM 869 C C . ILE A 1 110 ? 25.392 -18.584 34.035 1.00 55.72 110 ILE A C 1
ATOM 871 O O . ILE A 1 110 ? 24.791 -18.160 35.021 1.00 55.72 110 ILE A O 1
ATOM 875 N N . GLU A 1 111 ? 26.695 -18.837 34.010 1.00 53.59 111 GLU A N 1
ATOM 876 C CA . GLU A 1 111 ? 27.672 -18.495 35.039 1.00 53.59 111 GLU A CA 1
ATOM 877 C C . GLU A 1 111 ? 27.699 -16.975 35.317 1.00 53.59 111 GLU A C 1
ATOM 879 O O . GLU A 1 111 ? 27.273 -16.175 34.485 1.00 53.59 111 GLU A O 1
ATOM 884 N N . ALA A 1 112 ? 28.154 -16.637 36.529 1.00 44.09 112 ALA A N 1
ATOM 885 C CA . ALA A 1 112 ? 28.140 -15.335 37.213 1.00 44.09 112 ALA A CA 1
ATOM 886 C C . ALA A 1 112 ? 28.488 -14.083 36.384 1.00 44.09 112 ALA A C 1
ATOM 888 O O . ALA A 1 112 ? 29.426 -14.141 35.558 1.00 44.09 112 ALA A O 1
#